Protein AF-A0AAR2LVM9-F1 (afdb_monomer_lite)

pLDDT: mean 79.88, std 12.7, range [38.84, 91.81]

Sequence (57 aa):
MDPSCVVSMVQAGGGGVKVWGIFSWQSLGPLLPIEHSLNAIPYLSIVADHVHPSTKV

Secondary structure (DSSP, 8-state):
--GGG----SS-TT---EEEEEE-SS-EEEEEEESS---HHHHHHHHHHHTS-----

Radius of gyration: 18.45 Å; chains: 1; bounding box: 30×20×63 Å

Structure (mmCIF, N/CA/C/O backbone):
data_AF-A0AAR2LVM9-F1
#
_entry.id   AF-A0AAR2LVM9-F1
#
loop_
_atom_site.grou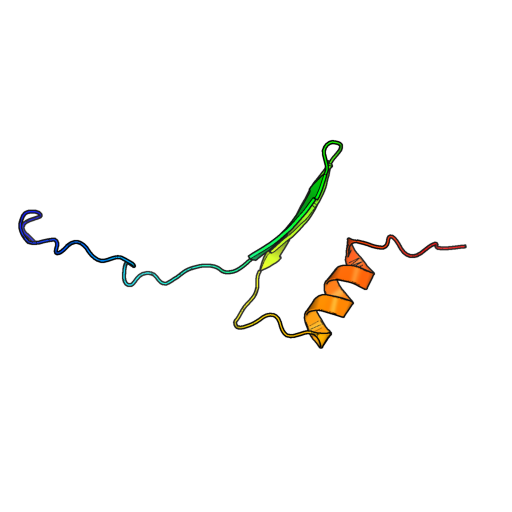p_PDB
_atom_site.id
_atom_site.type_symbol
_atom_site.label_atom_id
_atom_site.label_alt_id
_atom_site.label_comp_id
_atom_site.label_asym_id
_atom_site.label_entity_id
_atom_site.label_seq_id
_atom_site.pdbx_PDB_ins_code
_atom_site.Cartn_x
_atom_site.Cartn_y
_atom_site.Cartn_z
_atom_site.occupancy
_atom_site.B_iso_or_equiv
_atom_site.auth_seq_id
_atom_site.auth_comp_id
_atom_site.auth_asym_id
_atom_site.auth_atom_id
_atom_site.pdbx_PDB_model_num
ATOM 1 N N . MET A 1 1 ? 12.046 11.303 -33.785 1.00 57.34 1 MET A N 1
ATOM 2 C CA . MET A 1 1 ? 11.347 10.039 -33.488 1.00 57.34 1 MET A CA 1
ATOM 3 C C . MET A 1 1 ? 10.016 10.105 -34.196 1.00 57.34 1 MET A C 1
ATOM 5 O O . MET A 1 1 ? 9.230 10.984 -33.874 1.00 57.34 1 MET A O 1
ATOM 9 N N . ASP A 1 2 ? 9.836 9.285 -35.225 1.00 66.62 2 ASP A N 1
ATOM 10 C CA . ASP A 1 2 ? 8.571 9.198 -35.945 1.00 66.62 2 ASP A CA 1
ATOM 11 C C . ASP A 1 2 ? 7.585 8.344 -35.117 1.00 66.62 2 ASP A C 1
ATOM 13 O O . ASP A 1 2 ? 7.954 7.242 -34.696 1.00 66.62 2 ASP A O 1
ATOM 17 N N . PRO A 1 3 ? 6.374 8.840 -34.809 1.00 65.12 3 PRO A N 1
ATOM 18 C CA . PRO A 1 3 ? 5.428 8.145 -33.938 1.00 65.12 3 PRO A CA 1
ATOM 19 C C . PRO A 1 3 ? 4.820 6.883 -34.573 1.00 65.12 3 PRO A C 1
ATOM 21 O O . PRO A 1 3 ? 4.146 6.134 -33.870 1.00 65.12 3 PRO A O 1
ATOM 24 N N . SER A 1 4 ? 5.070 6.598 -35.859 1.00 69.38 4 SER A N 1
ATOM 25 C CA . SER A 1 4 ? 4.579 5.378 -36.518 1.00 69.38 4 SER A CA 1
ATOM 26 C C . SER A 1 4 ? 5.333 4.104 -36.111 1.00 69.38 4 SER A C 1
ATOM 28 O O . SER A 1 4 ? 4.863 3.004 -36.389 1.00 69.38 4 SER A O 1
ATOM 30 N N . CYS A 1 5 ? 6.454 4.229 -35.389 1.00 73.81 5 CYS A N 1
ATOM 31 C CA . CYS A 1 5 ? 7.266 3.100 -34.914 1.00 73.81 5 CYS A CA 1
ATOM 32 C C . CYS A 1 5 ? 7.053 2.751 -33.428 1.00 73.81 5 CYS A C 1
ATOM 34 O O . CYS A 1 5 ? 7.876 2.047 -32.837 1.00 73.81 5 CYS A O 1
ATOM 36 N N . VAL A 1 6 ? 5.984 3.241 -32.788 1.00 71.31 6 VAL A N 1
ATOM 37 C CA . VAL A 1 6 ? 5.673 2.865 -31.401 1.00 71.31 6 VAL A CA 1
ATOM 38 C C . VAL A 1 6 ? 5.078 1.457 -31.391 1.00 71.31 6 VAL A C 1
ATOM 40 O O . VAL A 1 6 ? 3.888 1.259 -31.626 1.00 71.31 6 VAL A O 1
ATOM 43 N N . VAL A 1 7 ? 5.923 0.461 -31.119 1.00 78.88 7 VAL A N 1
ATOM 44 C CA . VAL A 1 7 ? 5.479 -0.902 -30.804 1.00 78.88 7 VAL A CA 1
ATOM 45 C C . VAL A 1 7 ? 4.554 -0.832 -29.593 1.00 78.88 7 VAL A C 1
ATOM 47 O O . VAL A 1 7 ? 4.889 -0.189 -28.597 1.00 78.88 7 VAL A O 1
ATOM 5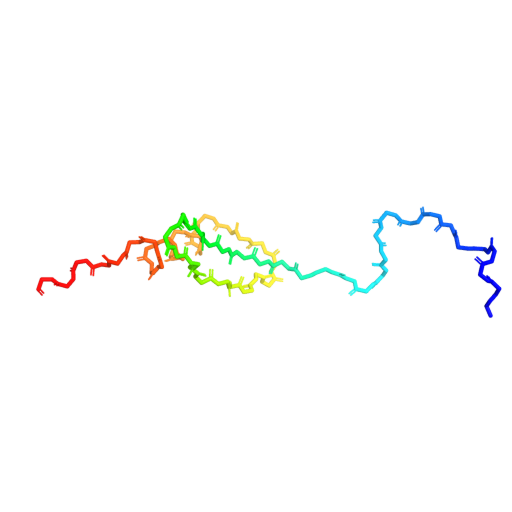0 N N . SER A 1 8 ? 3.396 -1.492 -29.664 1.00 76.12 8 SER A N 1
ATOM 51 C CA . SER A 1 8 ? 2.463 -1.586 -28.541 1.00 76.12 8 SER A CA 1
ATOM 52 C C . SER A 1 8 ? 3.159 -2.252 -27.352 1.00 76.12 8 SER A C 1
ATOM 54 O O . SER A 1 8 ? 3.307 -3.474 -27.302 1.00 76.12 8 SER A O 1
ATOM 56 N N . MET A 1 9 ? 3.627 -1.441 -26.409 1.00 75.12 9 MET A N 1
ATOM 57 C CA . MET A 1 9 ? 4.291 -1.902 -25.200 1.00 75.12 9 MET A CA 1
ATOM 58 C C . MET A 1 9 ? 3.265 -1.926 -24.069 1.00 75.12 9 MET A C 1
ATOM 60 O O . MET A 1 9 ? 2.599 -0.928 -23.810 1.00 75.12 9 MET A O 1
ATOM 64 N N . VAL A 1 10 ? 3.139 -3.069 -23.391 1.00 81.12 10 VAL A N 1
ATOM 65 C CA . VAL A 1 10 ? 2.198 -3.239 -22.267 1.00 81.12 10 VAL A CA 1
ATOM 66 C C . VAL A 1 10 ? 2.569 -2.335 -21.083 1.00 81.12 10 VAL A C 1
ATOM 68 O O . VAL A 1 10 ? 1.705 -1.957 -20.298 1.00 81.12 10 VAL A O 1
ATOM 71 N N . GLN A 1 11 ? 3.844 -1.956 -20.961 1.00 81.25 11 GLN A N 1
ATOM 72 C CA . GLN A 1 11 ? 4.327 -1.118 -19.872 1.00 81.25 11 GLN A CA 1
ATOM 73 C C . GLN A 1 11 ? 5.456 -0.205 -20.350 1.00 81.25 11 GLN A C 1
ATOM 75 O O . GLN A 1 11 ? 6.498 -0.682 -20.788 1.00 81.25 11 GLN A O 1
ATOM 80 N N . ALA A 1 12 ? 5.250 1.110 -20.277 1.00 82.00 12 ALA A N 1
ATOM 81 C CA . ALA A 1 12 ? 6.271 2.087 -20.639 1.00 82.00 12 ALA A CA 1
ATOM 82 C C . ALA A 1 12 ? 7.434 2.084 -19.627 1.00 82.00 12 ALA A C 1
ATOM 84 O O . ALA A 1 12 ? 7.243 1.810 -18.443 1.00 82.00 12 ALA A O 1
ATOM 85 N N . GLY A 1 13 ? 8.638 2.458 -20.073 1.00 82.69 13 GLY A N 1
ATOM 86 C CA . GLY A 1 13 ? 9.863 2.449 -19.255 1.00 82.69 13 GLY A CA 1
ATOM 87 C C . GLY A 1 13 ? 9.906 3.442 -18.080 1.00 82.69 13 GLY A C 1
ATOM 88 O O . GLY A 1 13 ? 10.907 3.492 -17.377 1.00 82.69 13 GLY A 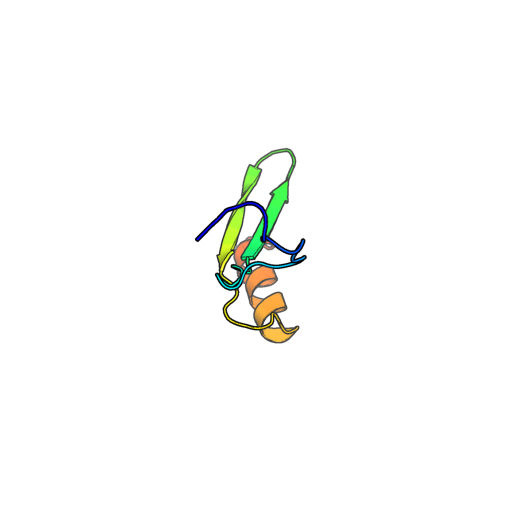O 1
ATOM 89 N N . GLY A 1 14 ? 8.842 4.219 -17.846 1.00 85.06 14 GLY A N 1
ATOM 90 C CA . GLY A 1 14 ? 8.743 5.204 -16.759 1.00 85.06 14 GLY A CA 1
ATOM 91 C C . GLY A 1 14 ? 8.501 4.614 -15.363 1.00 85.06 14 GLY A C 1
ATOM 92 O O . GLY A 1 14 ? 8.329 5.370 -14.411 1.00 85.06 14 GLY A O 1
ATOM 93 N N . GLY A 1 15 ? 8.478 3.283 -15.231 1.00 83.19 15 GLY A N 1
ATOM 94 C CA . GLY A 1 15 ? 8.154 2.609 -13.974 1.00 83.19 15 GLY A CA 1
ATOM 95 C C . GLY A 1 15 ? 6.684 2.779 -13.570 1.00 83.19 15 GLY A C 1
ATOM 96 O O . GLY A 1 15 ? 5.876 3.355 -14.296 1.00 83.19 15 GLY A O 1
ATOM 97 N N . GLY A 1 16 ? 6.317 2.234 -12.411 1.00 85.19 16 GLY A N 1
ATOM 98 C CA . GLY A 1 16 ? 4.968 2.348 -11.856 1.00 85.19 16 GLY A CA 1
ATOM 99 C C . GLY A 1 16 ? 5.017 2.589 -10.354 1.00 85.19 16 GLY A C 1
ATOM 100 O O . GLY A 1 16 ? 5.870 2.032 -9.665 1.00 85.19 16 GLY A O 1
ATOM 101 N N . VAL A 1 17 ? 4.099 3.411 -9.847 1.00 88.38 17 VAL A N 1
ATOM 102 C CA . VAL A 1 17 ? 3.943 3.638 -8.406 1.00 88.38 17 VAL A CA 1
ATOM 103 C C . VAL A 1 17 ? 3.045 2.545 -7.835 1.00 88.38 17 VAL A C 1
ATOM 105 O O . VAL A 1 17 ? 1.967 2.280 -8.367 1.00 88.38 17 VAL A O 1
ATOM 10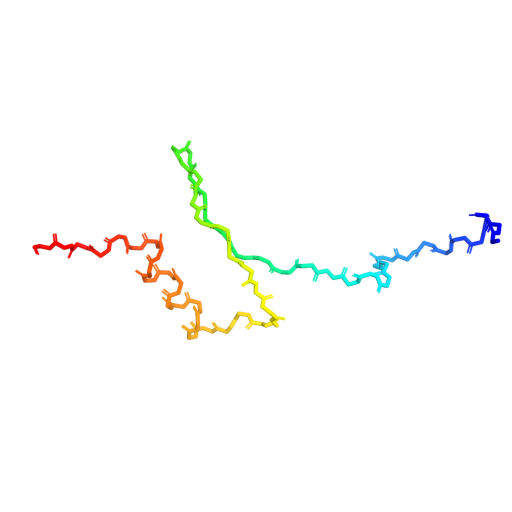8 N N . LYS A 1 18 ? 3.476 1.917 -6.741 1.00 90.50 18 LYS A N 1
ATOM 109 C CA . LYS A 1 18 ? 2.642 1.000 -5.960 1.00 90.50 18 LYS A CA 1
ATOM 110 C C . LYS A 1 18 ? 2.115 1.739 -4.739 1.00 90.50 18 LYS A C 1
ATOM 112 O O . LYS A 1 18 ? 2.876 2.410 -4.047 1.00 90.50 18 LYS A O 1
ATOM 117 N N . VAL A 1 19 ? 0.822 1.609 -4.474 1.00 91.56 19 VAL A N 1
ATOM 118 C CA . VAL A 1 19 ? 0.158 2.218 -3.317 1.00 91.56 19 VAL A CA 1
ATOM 119 C C . VAL A 1 19 ? -0.794 1.224 -2.664 1.00 91.56 19 VAL A C 1
ATOM 121 O O . VAL A 1 19 ? -1.330 0.339 -3.331 1.00 91.56 19 VAL A O 1
ATOM 124 N N . TRP A 1 20 ? -1.009 1.383 -1.364 1.00 90.81 20 TRP A N 1
ATOM 125 C CA . TRP A 1 20 ? -2.056 0.716 -0.602 1.00 90.81 20 TRP A CA 1
ATOM 126 C C . TRP A 1 20 ? -3.052 1.757 -0.112 1.00 90.81 20 TRP A C 1
ATOM 128 O O . TRP A 1 20 ? -2.642 2.821 0.339 1.00 90.81 20 TRP A O 1
ATOM 138 N N . GLY A 1 21 ? -4.346 1.461 -0.147 1.00 89.69 21 GLY A N 1
ATOM 139 C CA . GLY A 1 21 ? -5.326 2.317 0.503 1.00 89.69 21 GLY A CA 1
ATOM 140 C C . GLY A 1 21 ? -6.611 1.590 0.844 1.00 89.69 21 GLY A C 1
ATOM 141 O O . GLY A 1 21 ? -6.883 0.506 0.326 1.00 89.69 21 GLY A O 1
ATOM 142 N N . ILE A 1 22 ? -7.396 2.200 1.726 1.00 88.50 22 ILE A N 1
ATOM 143 C CA . ILE A 1 22 ? -8.703 1.703 2.156 1.00 88.50 22 ILE A CA 1
ATOM 144 C C . ILE A 1 22 ? -9.765 2.762 1.880 1.00 88.50 22 ILE A C 1
ATOM 146 O O . ILE A 1 22 ? -9.524 3.951 2.050 1.00 88.50 22 ILE A O 1
ATOM 150 N N . PHE A 1 23 ? -10.948 2.347 1.441 1.00 87.62 23 PHE A N 1
ATOM 151 C CA . PHE A 1 23 ? -12.091 3.236 1.259 1.00 87.62 23 PHE A CA 1
ATOM 152 C C . PHE A 1 23 ? -13.373 2.528 1.691 1.00 87.62 23 PHE A C 1
ATOM 154 O O . PHE A 1 23 ? -13.473 1.303 1.645 1.00 87.62 23 PHE A O 1
ATOM 161 N N . SER A 1 24 ? -14.355 3.309 2.122 1.00 83.19 24 SER A N 1
ATOM 162 C CA . SER A 1 24 ? -15.703 2.848 2.439 1.00 83.19 24 SER A CA 1
ATOM 163 C C . SER A 1 24 ? -16.723 3.748 1.749 1.00 83.19 24 SER A C 1
ATOM 165 O O . SER A 1 24 ? -16.383 4.818 1.251 1.00 83.19 24 SER A O 1
ATOM 167 N N . TRP A 1 25 ? -17.994 3.347 1.768 1.00 87.75 25 TRP A N 1
ATOM 168 C CA . TRP A 1 25 ? -19.096 4.192 1.296 1.00 87.75 25 TRP A CA 1
ATOM 169 C C . TRP A 1 25 ? -19.118 5.581 1.959 1.00 87.75 25 TRP A C 1
ATOM 171 O O . TRP A 1 25 ? -19.508 6.562 1.338 1.00 87.75 25 TRP A O 1
ATOM 181 N N . GLN A 1 26 ? -18.711 5.656 3.229 1.00 86.06 26 GLN A N 1
ATOM 182 C CA . GLN A 1 26 ? -18.833 6.851 4.068 1.00 86.06 26 GLN A CA 1
ATOM 183 C C . GLN A 1 26 ? -17.574 7.730 4.056 1.00 86.06 26 GLN A C 1
ATOM 185 O O . GLN A 1 26 ? -17.652 8.903 4.408 1.00 86.06 26 GLN A O 1
ATOM 190 N N . SER A 1 27 ? -16.407 7.175 3.715 1.00 81.44 27 SER A N 1
ATOM 191 C CA . SER A 1 27 ? -15.134 7.893 3.818 1.00 81.44 27 SER A CA 1
ATOM 192 C C . SER A 1 27 ? -14.020 7.242 2.999 1.00 81.44 27 SER A C 1
ATOM 194 O O . SER A 1 27 ? -13.964 6.016 2.863 1.00 81.44 27 SER A O 1
ATOM 196 N N . LEU A 1 28 ? -13.102 8.078 2.515 1.00 87.25 28 LEU A N 1
ATOM 197 C CA . LEU A 1 28 ? -11.817 7.673 1.955 1.00 87.25 28 LEU A CA 1
ATOM 198 C C . LEU A 1 28 ? -10.806 7.537 3.098 1.00 87.25 28 LEU A C 1
ATOM 200 O O . LEU A 1 28 ? -10.586 8.475 3.862 1.00 87.25 28 LEU A O 1
ATOM 204 N N . GLY A 1 29 ? -10.202 6.362 3.221 1.00 83.00 29 GLY A N 1
ATOM 205 C CA . GLY A 1 29 ? -9.095 6.123 4.135 1.00 83.00 29 GLY A CA 1
ATOM 206 C C . GLY A 1 29 ? -7.741 6.497 3.522 1.00 83.00 29 GLY A C 1
ATOM 207 O O . GLY A 1 29 ? -7.676 7.035 2.413 1.00 83.00 29 GLY A O 1
ATOM 208 N N . PRO A 1 30 ? -6.640 6.246 4.249 1.00 86.56 30 PRO A N 1
ATOM 209 C CA . PRO A 1 30 ? -5.306 6.660 3.827 1.00 86.56 30 PRO A CA 1
ATOM 210 C C . PRO A 1 30 ? -4.855 5.951 2.548 1.00 86.56 30 PRO A C 1
ATOM 212 O O . PRO A 1 30 ? -5.175 4.783 2.333 1.00 86.56 30 PRO A O 1
ATOM 215 N N . LEU A 1 31 ? -4.065 6.661 1.736 1.00 91.81 31 LEU A N 1
ATOM 216 C CA . LEU A 1 31 ? -3.344 6.126 0.584 1.00 91.81 31 LEU A CA 1
ATOM 217 C C . LEU A 1 31 ? -1.839 6.212 0.867 1.00 91.81 31 LEU A C 1
ATOM 219 O O . LEU A 1 31 ? -1.290 7.303 1.005 1.00 91.81 31 LEU A O 1
ATOM 223 N N . LEU A 1 32 ? -1.185 5.062 0.982 1.00 90.00 32 LEU A N 1
ATOM 224 C CA . LEU A 1 32 ? 0.206 4.919 1.397 1.00 90.00 32 LEU A CA 1
ATOM 225 C C . LEU A 1 32 ? 1.067 4.402 0.238 1.00 90.00 32 LEU A C 1
ATOM 227 O O . LEU A 1 32 ? 0.667 3.441 -0.424 1.00 90.00 32 LEU A O 1
ATOM 231 N N . PRO A 1 33 ? 2.252 4.983 -0.013 1.00 89.81 33 PRO A N 1
ATOM 232 C CA . PRO A 1 33 ? 3.188 4.455 -0.999 1.00 89.81 33 PRO A CA 1
ATOM 233 C C . PRO A 1 33 ? 3.805 3.128 -0.533 1.00 89.81 33 PRO A C 1
ATOM 235 O O . PRO A 1 33 ? 4.126 2.951 0.640 1.00 89.81 33 PRO A O 1
ATOM 238 N N . ILE A 1 34 ? 3.999 2.198 -1.470 1.00 89.75 34 ILE A N 1
ATOM 239 C CA . ILE A 1 34 ? 4.693 0.923 -1.256 1.00 89.75 34 ILE A CA 1
ATOM 240 C C . ILE A 1 34 ? 5.976 0.943 -2.084 1.00 89.75 34 ILE A C 1
ATOM 242 O O . ILE A 1 34 ? 5.923 0.934 -3.312 1.00 89.75 34 ILE A O 1
ATOM 246 N N . GLU A 1 35 ? 7.133 0.915 -1.429 1.00 81.88 35 GLU A N 1
ATOM 247 C CA . GLU A 1 35 ? 8.412 1.064 -2.135 1.00 81.88 35 GLU A CA 1
ATOM 248 C C . GLU A 1 35 ? 8.824 -0.170 -2.953 1.00 81.88 35 GLU A C 1
ATOM 250 O O . GLU A 1 35 ? 9.459 -0.026 -3.991 1.00 81.88 35 GLU A O 1
ATOM 255 N N . HIS A 1 36 ? 8.462 -1.387 -2.531 1.00 78.25 36 HIS A N 1
ATOM 256 C CA . HIS A 1 36 ? 8.875 -2.618 -3.226 1.00 78.25 36 HIS A CA 1
ATOM 257 C C . HIS A 1 36 ? 7.776 -3.685 -3.263 1.00 78.25 36 HIS A C 1
ATOM 259 O O . HIS A 1 36 ? 7.133 -3.912 -4.296 1.00 78.25 36 HIS A O 1
ATOM 265 N N . SER A 1 37 ? 7.572 -4.359 -2.133 1.00 82.69 37 SER A N 1
ATOM 266 C CA . SER A 1 37 ? 6.610 -5.443 -1.958 1.00 82.69 37 SER A CA 1
ATOM 267 C C . SER A 1 37 ? 6.006 -5.330 -0.569 1.00 82.69 37 SER A C 1
ATOM 269 O O . SER A 1 37 ? 6.735 -5.223 0.418 1.00 82.69 37 SER A O 1
ATOM 271 N N . LEU A 1 38 ? 4.677 -5.345 -0.491 1.00 87.25 38 LEU A N 1
ATOM 272 C CA . LEU A 1 38 ? 3.983 -5.426 0.786 1.00 87.25 38 LEU A CA 1
ATOM 273 C C . LEU A 1 38 ? 3.962 -6.884 1.240 1.00 87.25 38 LEU A C 1
ATOM 275 O O . LEU A 1 38 ? 3.204 -7.697 0.720 1.00 87.25 38 LEU A O 1
ATOM 279 N N . ASN A 1 39 ? 4.814 -7.209 2.207 1.00 88.38 39 ASN A N 1
ATOM 280 C CA . ASN A 1 39 ? 4.809 -8.513 2.866 1.00 88.38 39 ASN A CA 1
ATOM 281 C C . ASN A 1 39 ? 3.814 -8.521 4.041 1.00 88.38 39 ASN A C 1
ATOM 283 O O . ASN A 1 39 ? 3.328 -7.473 4.466 1.00 88.38 39 ASN A O 1
ATOM 287 N N . ALA A 1 40 ? 3.540 -9.700 4.607 1.00 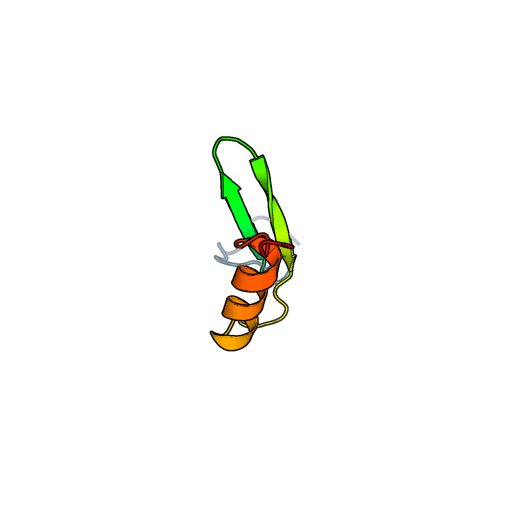90.25 40 ALA A N 1
ATOM 288 C CA . ALA A 1 40 ? 2.533 -9.860 5.660 1.00 90.25 40 ALA A CA 1
ATOM 289 C C . ALA A 1 40 ? 2.785 -8.977 6.900 1.00 90.25 40 ALA A C 1
ATOM 291 O O . ALA A 1 40 ? 1.854 -8.372 7.412 1.00 90.25 40 ALA A O 1
ATOM 292 N N . ILE A 1 41 ? 4.036 -8.854 7.357 1.00 89.69 41 ILE A N 1
ATOM 293 C CA . ILE A 1 41 ? 4.383 -8.065 8.553 1.00 89.69 41 ILE A CA 1
ATOM 294 C C . ILE A 1 41 ? 4.073 -6.562 8.388 1.00 89.69 41 ILE A C 1
ATOM 296 O O . ILE A 1 41 ? 3.288 -6.042 9.180 1.00 89.69 41 ILE A O 1
ATOM 300 N N . PRO A 1 42 ? 4.605 -5.848 7.373 1.00 87.62 42 PRO A N 1
ATOM 301 C CA . PRO A 1 42 ? 4.264 -4.437 7.176 1.00 87.62 42 PRO A CA 1
ATOM 302 C C . PRO A 1 42 ? 2.787 -4.232 6.811 1.00 87.62 42 PRO A C 1
ATOM 304 O O . PRO A 1 42 ? 2.209 -3.217 7.183 1.00 87.62 42 PRO A O 1
ATOM 307 N N . TYR A 1 43 ? 2.146 -5.204 6.151 1.00 88.31 43 TYR A N 1
ATOM 308 C CA . TYR A 1 43 ? 0.707 -5.156 5.885 1.00 88.31 43 TYR A CA 1
ATOM 309 C C . TYR A 1 43 ? -0.123 -5.190 7.175 1.00 88.31 43 TYR A C 1
ATOM 311 O O . TYR A 1 43 ? -1.034 -4.384 7.340 1.00 88.31 43 TYR A O 1
ATOM 319 N N . LEU A 1 44 ? 0.209 -6.082 8.113 1.00 89.62 44 LEU A N 1
ATOM 320 C CA . LEU A 1 44 ? -0.479 -6.162 9.402 1.00 89.62 44 LEU A CA 1
ATOM 321 C C . LEU A 1 44 ? -0.298 -4.885 10.231 1.00 89.62 44 LEU A C 1
ATOM 323 O O . LEU A 1 44 ? -1.262 -4.464 10.863 1.00 89.62 44 LEU A O 1
ATOM 327 N N . SER A 1 45 ? 0.878 -4.243 10.181 1.00 87.88 45 SER A N 1
ATOM 328 C CA . SER A 1 45 ? 1.080 -2.925 10.810 1.00 87.88 45 SER A CA 1
ATOM 329 C C . SER A 1 45 ? 0.132 -1.888 10.213 1.00 87.88 45 SER A C 1
ATOM 331 O O . SER A 1 45 ? -0.624 -1.262 10.940 1.00 87.88 45 SER A O 1
ATOM 333 N N . ILE A 1 46 ? 0.072 -1.786 8.881 1.00 87.56 46 ILE A N 1
ATOM 334 C CA . ILE A 1 46 ? -0.820 -0.845 8.190 1.00 87.56 46 ILE A CA 1
ATOM 335 C C . ILE A 1 46 ? -2.291 -1.079 8.571 1.00 87.56 46 ILE A C 1
ATOM 337 O O . ILE A 1 46 ? -3.037 -0.128 8.795 1.00 87.56 46 ILE A O 1
ATOM 341 N N . VAL A 1 47 ? -2.722 -2.338 8.676 1.00 87.12 47 VAL A N 1
ATOM 342 C CA . VAL A 1 47 ? -4.089 -2.674 9.097 1.00 87.12 47 VAL A CA 1
ATOM 343 C C . VAL A 1 47 ? -4.335 -2.297 10.563 1.00 87.12 47 VAL A C 1
ATOM 345 O O . VAL A 1 47 ? -5.388 -1.739 10.878 1.00 87.12 47 VAL A O 1
ATOM 348 N N . ALA A 1 48 ? -3.382 -2.563 11.458 1.00 86.31 48 ALA A N 1
ATOM 349 C CA . ALA A 1 48 ? -3.490 -2.202 12.870 1.00 86.31 48 ALA A CA 1
ATOM 350 C C . ALA A 1 48 ? -3.523 -0.680 13.087 1.00 86.31 48 ALA A C 1
ATOM 352 O O . ALA A 1 48 ? -4.287 -0.211 13.924 1.00 86.31 48 ALA A O 1
ATOM 353 N N . ASP A 1 49 ? -2.746 0.074 12.309 1.00 84.31 49 ASP A N 1
ATOM 354 C CA . ASP A 1 49 ? -2.588 1.522 12.466 1.00 84.31 49 ASP A CA 1
ATOM 355 C C . ASP A 1 49 ? -3.709 2.325 11.779 1.00 84.31 49 ASP A C 1
ATOM 357 O O . ASP A 1 49 ? -4.068 3.413 12.233 1.00 84.31 49 ASP A O 1
ATOM 361 N N . HIS A 1 50 ? -4.271 1.811 10.676 1.00 78.62 50 HIS A N 1
ATOM 362 C CA . HIS A 1 50 ? -5.186 2.575 9.817 1.00 78.62 50 HIS A CA 1
ATOM 363 C C . HIS A 1 50 ? -6.589 1.985 9.647 1.00 78.62 50 HIS A C 1
ATOM 365 O O . HIS A 1 50 ? -7.493 2.708 9.226 1.00 78.62 50 HIS A O 1
ATOM 371 N N . VAL A 1 51 ? -6.790 0.695 9.929 1.00 76.81 51 VAL A N 1
ATOM 372 C CA . VAL A 1 51 ? -8.092 0.021 9.746 1.00 76.81 51 VAL A CA 1
ATOM 373 C C . VAL A 1 51 ? -8.773 -0.237 11.081 1.00 76.81 51 VAL A C 1
ATOM 375 O O . VAL A 1 51 ? -9.986 -0.078 11.188 1.00 76.81 51 VAL A O 1
ATOM 378 N N . HIS A 1 52 ? -8.002 -0.589 12.107 1.00 68.31 52 HIS A N 1
ATOM 379 C CA . HIS A 1 52 ? -8.482 -0.579 13.480 1.00 68.31 52 HIS A CA 1
ATOM 380 C C . HIS A 1 52 ? -8.115 0.765 14.106 1.00 68.31 52 HIS A C 1
ATOM 382 O O . HIS A 1 52 ? -6.973 0.927 14.527 1.00 68.31 52 HIS A O 1
ATOM 388 N N . PRO A 1 53 ? -9.039 1.738 14.223 1.00 58.91 53 PRO A N 1
ATOM 389 C CA . PRO A 1 53 ? -8.838 2.791 15.201 1.00 58.91 53 PRO A CA 1
ATOM 390 C C . PRO A 1 53 ? -8.748 2.065 16.537 1.00 58.91 53 PRO A C 1
ATOM 392 O O . PRO A 1 53 ? -9.738 1.523 17.030 1.00 58.91 53 PRO A O 1
ATOM 395 N N . SER A 1 54 ? -7.533 1.939 17.062 1.00 48.84 54 SER A N 1
ATOM 396 C CA . SER A 1 54 ? -7.302 1.326 18.354 1.00 48.84 54 SER A CA 1
ATOM 397 C C . SER A 1 54 ? -8.201 2.081 19.319 1.00 48.84 54 SER A C 1
ATOM 399 O O . SER A 1 54 ? -8.089 3.300 19.455 1.00 48.84 54 SER A O 1
ATOM 401 N N . THR A 1 55 ? -9.140 1.363 19.925 1.00 46.59 55 THR A N 1
ATOM 402 C CA . THR A 1 55 ? -9.867 1.777 21.116 1.00 46.59 55 THR A CA 1
ATOM 403 C C . THR A 1 55 ? -8.846 2.354 22.092 1.00 46.59 55 THR A C 1
ATOM 405 O O . THR A 1 55 ? -8.164 1.615 22.798 1.00 46.59 55 THR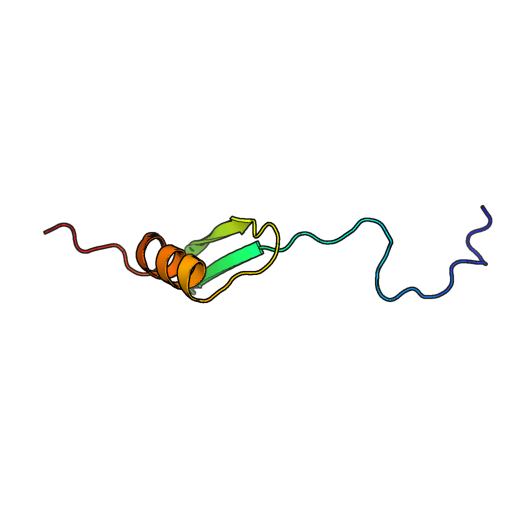 A O 1
ATOM 408 N N . LYS A 1 56 ? -8.692 3.678 22.104 1.00 41.47 56 LYS A N 1
ATOM 409 C CA . LYS A 1 56 ? -8.207 4.384 23.280 1.00 41.47 56 LYS A CA 1
ATOM 410 C C . LYS A 1 56 ? -9.378 4.361 24.253 1.00 41.47 56 LYS A C 1
ATOM 412 O O . LYS A 1 56 ? -10.326 5.124 24.085 1.00 41.47 56 LYS A O 1
ATOM 417 N N . VAL A 1 57 ? -9.338 3.393 25.168 1.00 38.84 57 VAL A N 1
ATOM 418 C CA . VAL A 1 57 ? -10.030 3.485 26.460 1.00 38.84 57 VAL A CA 1
ATOM 419 C C . VAL A 1 57 ? -9.366 4.592 27.269 1.00 38.84 57 VAL A C 1
ATOM 421 O O . VAL A 1 57 ? -8.122 4.711 27.168 1.00 38.84 57 VAL A O 1
#

Foldseek 3Di:
DDPVPDDPDPDDPPDDWDWDFDADPVGGWDIGTDPDDDDPVVVVVCCVVTVDPPPPD

Organism: Pygocentrus nattereri (NCBI:txid42514)

InterPro domains:
  IPR036397 Ribonuclease H superfamily [G3DSA:3.30.420.10] (1-57)